Protein AF-A0A0G0QN98-F1 (afdb_monomer)

Solvent-accessible surface area (backbone atoms only — not comparable to full-atom values): 9510 Å² total; per-residue (Å²): 60,34,40,46,37,41,38,59,53,50,59,58,75,76,41,32,71,60,45,34,54,42,29,76,70,71,45,65,33,35,38,35,21,41,13,45,54,88,78,35,57,71,55,39,54,52,50,30,59,75,33,47,45,78,45,80,42,71,67,72,40,61,66,95,42,52,83,75,54,63,87,62,53,62,22,53,56,49,28,55,48,43,72,75,66,61,55,90,42,79,47,64,48,50,90,55,20,87,79,64,40,68,39,28,30,51,43,22,51,32,51,52,54,16,50,54,56,44,51,50,51,49,50,34,39,74,72,59,38,25,44,78,58,90,97,44,80,41,73,38,73,72,42,56,59,59,65,58,70,69,70,95,70,91,83,88,87,83,84,95,73,86,80,86,73,135

pLDDT: mean 82.71, std 22.91, range [23.55, 98.75]

Foldseek 3Di:
DEEEEAEQPCCCVPCLVVLLVVLVVVDAYEYEHAAHNVPCVVVSVVSCVNSNHPYYHYVHDDPLPCVVPDPPPLLVVLLLVCLVVVDPDYDAADCCLVPVRPRRNVRNVSNVNSVVVNVVVVVCCVVVQWPDDPSDIDGDPVSVVVVVVPDPDDDDDDDPDDDDDD

Radius of gyration: 19.04 Å; Cα contacts (8 Å, |Δi|>4): 219; chains: 1; bounding box: 36×57×47 Å

Structure (mmCIF, N/CA/C/O backbone):
data_AF-A0A0G0QN98-F1
#
_entry.id   AF-A0A0G0QN98-F1
#
loop_
_atom_site.group_PDB
_atom_site.id
_atom_site.type_symbol
_atom_site.label_atom_id
_atom_site.label_alt_id
_atom_site.label_comp_id
_atom_site.label_asym_id
_atom_site.label_entity_id
_atom_site.label_seq_id
_atom_site.pdbx_PDB_ins_code
_atom_site.Cartn_x
_atom_site.Cartn_y
_atom_site.Cartn_z
_atom_site.occupancy
_atom_site.B_iso_or_equiv
_atom_site.auth_seq_id
_atom_site.auth_comp_id
_atom_site.auth_asym_id
_atom_site.auth_atom_id
_atom_site.pdbx_PDB_model_num
ATOM 1 N N . MET A 1 1 ? -10.144 -5.722 3.164 1.00 97.44 1 MET A N 1
ATOM 2 C CA . MET A 1 1 ? -8.662 -5.776 3.108 1.00 97.44 1 MET A CA 1
ATOM 3 C C . MET A 1 1 ? -8.176 -4.827 2.025 1.00 97.44 1 MET A C 1
ATOM 5 O O . MET A 1 1 ? -8.754 -4.831 0.947 1.00 97.44 1 MET A O 1
ATOM 9 N N . LEU A 1 2 ? -7.172 -4.001 2.313 1.00 98.62 2 LEU A N 1
ATOM 10 C CA . LEU A 1 2 ? -6.576 -3.068 1.355 1.00 98.62 2 LEU A CA 1
ATOM 11 C C . LEU A 1 2 ? -5.140 -3.493 1.046 1.00 98.62 2 LEU A C 1
ATOM 13 O O . LEU A 1 2 ? -4.337 -3.659 1.961 1.00 98.62 2 LEU A O 1
ATOM 17 N N . LEU A 1 3 ? -4.823 -3.643 -0.233 1.00 98.75 3 LEU A N 1
ATOM 18 C CA . LEU A 1 3 ? -3.475 -3.893 -0.732 1.00 98.75 3 LEU A CA 1
ATOM 19 C C . LEU A 1 3 ? -2.895 -2.578 -1.259 1.00 98.75 3 LEU A C 1
ATOM 21 O O . LEU A 1 3 ? -3.592 -1.850 -1.968 1.00 98.75 3 LEU A O 1
ATOM 25 N N . VAL A 1 4 ? -1.644 -2.267 -0.925 1.00 98.56 4 VAL A N 1
ATOM 26 C CA . VAL A 1 4 ? -0.948 -1.066 -1.412 1.00 98.56 4 VAL A CA 1
ATOM 27 C C . VAL A 1 4 ? 0.429 -1.452 -1.936 1.00 98.56 4 VAL A C 1
ATOM 29 O O . VAL A 1 4 ? 1.335 -1.746 -1.152 1.00 98.56 4 VAL A O 1
ATOM 32 N N . PHE A 1 5 ? 0.576 -1.428 -3.258 1.00 98.25 5 PHE A N 1
ATOM 33 C CA . PHE A 1 5 ? 1.776 -1.863 -3.964 1.00 98.25 5 PHE A CA 1
ATOM 34 C C . PHE A 1 5 ? 2.263 -0.823 -4.972 1.00 98.25 5 PHE A C 1
ATOM 36 O O . PHE A 1 5 ? 1.529 0.091 -5.357 1.00 98.25 5 PHE A O 1
ATOM 43 N N . ALA A 1 6 ? 3.538 -0.919 -5.345 1.00 97.31 6 ALA A N 1
ATOM 44 C CA . ALA A 1 6 ? 4.172 0.072 -6.202 1.00 97.31 6 ALA A CA 1
ATOM 45 C C . ALA A 1 6 ? 3.738 -0.121 -7.653 1.00 97.31 6 ALA A C 1
ATOM 47 O O . ALA A 1 6 ? 3.334 0.851 -8.301 1.00 97.31 6 ALA A O 1
ATOM 48 N N . HIS A 1 7 ? 3.756 -1.369 -8.118 1.00 97.00 7 HIS A N 1
ATOM 49 C CA . HIS A 1 7 ? 3.592 -1.711 -9.523 1.00 97.00 7 HIS A CA 1
ATOM 50 C C . HIS A 1 7 ? 2.443 -2.698 -9.751 1.00 97.00 7 HIS A C 1
ATOM 52 O O . HIS A 1 7 ? 2.039 -3.414 -8.833 1.00 97.00 7 HIS A O 1
ATOM 58 N N . PRO A 1 8 ? 1.869 -2.719 -10.963 1.00 96.31 8 PRO A N 1
ATOM 59 C CA . PRO A 1 8 ? 0.997 -3.802 -11.401 1.00 96.31 8 PRO A CA 1
ATOM 60 C C . PRO A 1 8 ? 1.812 -5.086 -11.604 1.00 96.31 8 PRO A C 1
ATOM 62 O O . PRO A 1 8 ? 2.638 -5.092 -12.513 1.00 96.31 8 PRO A O 1
ATOM 65 N N . ASP A 1 9 ? 1.518 -6.136 -10.821 1.00 94.62 9 ASP A N 1
ATOM 66 C CA . ASP A 1 9 ? 2.153 -7.474 -10.720 1.00 94.62 9 ASP A CA 1
ATOM 67 C C . ASP A 1 9 ? 2.622 -7.822 -9.298 1.00 94.62 9 ASP A C 1
ATOM 69 O O . ASP A 1 9 ? 2.571 -8.995 -8.901 1.00 94.62 9 ASP A O 1
ATOM 73 N N . ASP A 1 10 ? 2.994 -6.813 -8.508 1.00 96.19 10 ASP A N 1
ATOM 74 C CA . ASP A 1 10 ? 3.364 -6.936 -7.098 1.00 96.19 10 ASP A CA 1
ATOM 75 C C . ASP A 1 10 ? 2.311 -7.733 -6.309 1.00 96.19 10 ASP A C 1
ATOM 77 O O . ASP A 1 10 ? 2.646 -8.596 -5.494 1.00 96.19 10 ASP A O 1
ATOM 81 N N . GLU A 1 11 ? 1.018 -7.491 -6.545 1.00 96.19 11 GLU A N 1
ATOM 82 C CA . GLU A 1 11 ? -0.064 -8.152 -5.810 1.00 96.19 11 GLU A CA 1
ATOM 83 C C . GLU A 1 11 ? -0.106 -9.658 -6.076 1.00 96.19 11 GLU A C 1
ATOM 85 O O . GLU A 1 11 ? -0.350 -10.457 -5.167 1.0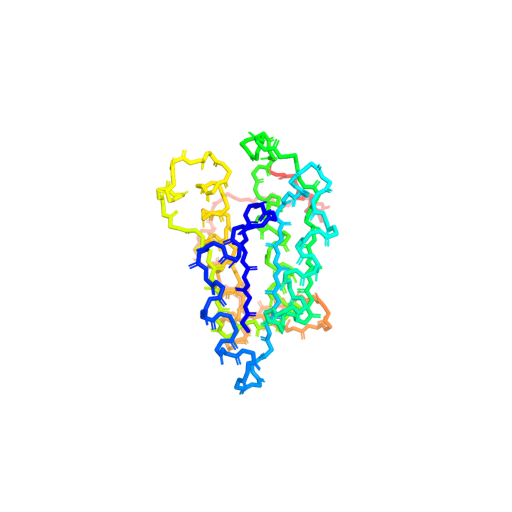0 96.19 11 GLU A O 1
ATOM 90 N N . SER A 1 12 ? 0.156 -10.040 -7.325 1.00 95.50 12 SER A N 1
ATOM 91 C CA . SER A 1 12 ? 0.119 -11.421 -7.780 1.00 95.50 12 SER A CA 1
ATOM 92 C C . SER A 1 12 ? 1.355 -12.169 -7.296 1.00 95.50 12 SER A C 1
ATOM 94 O O . SER A 1 12 ? 1.232 -13.290 -6.796 1.00 95.50 12 SER A O 1
ATOM 96 N N . PHE A 1 13 ? 2.530 -11.537 -7.384 1.00 93.56 13 PHE A N 1
ATOM 97 C CA . PHE A 1 13 ? 3.803 -12.135 -6.986 1.00 93.56 13 PHE A CA 1
ATOM 98 C C . PHE A 1 13 ? 3.913 -12.325 -5.471 1.00 93.56 13 PHE A C 1
ATOM 100 O O . PHE A 1 13 ? 4.348 -13.375 -5.001 1.00 93.56 13 PHE A O 1
ATOM 107 N N . THR A 1 14 ? 3.506 -11.318 -4.696 1.00 92.81 14 THR A N 1
ATOM 108 C CA . THR A 1 14 ? 3.743 -11.308 -3.247 1.00 92.81 14 THR A CA 1
ATOM 109 C C . THR A 1 14 ? 2.642 -12.007 -2.458 1.00 92.81 14 THR A C 1
ATOM 111 O O . THR A 1 14 ? 2.926 -12.726 -1.499 1.00 92.81 14 THR A O 1
ATOM 114 N N . VAL A 1 15 ? 1.377 -11.802 -2.841 1.00 96.94 15 VAL A N 1
ATOM 115 C CA . VAL A 1 15 ? 0.224 -12.188 -2.014 1.00 96.94 15 VAL A CA 1
ATOM 116 C C . VAL A 1 15 ? -0.922 -12.831 -2.791 1.00 96.94 15 VAL A C 1
ATOM 118 O O . VAL A 1 15 ? -1.985 -13.044 -2.210 1.00 96.94 15 VAL A O 1
ATOM 121 N N . GLY A 1 16 ? -0.727 -13.220 -4.055 1.00 97.25 16 GLY A N 1
ATOM 122 C CA . GLY A 1 16 ? -1.798 -13.746 -4.910 1.00 97.25 16 GLY A CA 1
ATOM 123 C C . GLY A 1 16 ? -2.584 -14.901 -4.274 1.00 97.25 16 GLY A C 1
ATOM 124 O O . GLY A 1 16 ? -3.813 -14.864 -4.217 1.00 97.25 16 GLY A O 1
ATOM 125 N N . GLY A 1 17 ? -1.891 -15.887 -3.692 1.00 97.94 17 GLY A N 1
ATOM 126 C CA . GLY A 1 17 ? -2.538 -17.008 -2.996 1.00 97.94 17 GLY A CA 1
ATOM 127 C C . GLY A 1 17 ? -3.354 -16.581 -1.768 1.00 97.94 17 GLY A C 1
ATOM 128 O O . GLY A 1 17 ? -4.462 -17.073 -1.555 1.00 97.94 17 GLY A O 1
ATOM 129 N N . THR A 1 18 ? -2.841 -15.625 -0.990 1.00 97.88 18 THR A N 1
ATOM 130 C CA . THR A 1 18 ? -3.545 -15.044 0.162 1.00 97.88 18 THR A CA 1
ATOM 131 C C . THR A 1 18 ? -4.799 -14.306 -0.293 1.00 97.88 18 THR A C 1
ATOM 133 O O . THR A 1 18 ? -5.876 -14.527 0.255 1.00 97.88 18 THR A O 1
ATOM 136 N N . VAL A 1 19 ? -4.685 -13.466 -1.323 1.00 98.25 19 VAL A N 1
ATOM 137 C CA . VAL A 1 19 ? -5.813 -12.703 -1.867 1.00 98.25 19 VAL A CA 1
ATOM 138 C C . VAL A 1 19 ? -6.902 -13.648 -2.363 1.00 98.25 19 VAL A C 1
ATOM 140 O O . VAL A 1 19 ? -8.026 -13.548 -1.879 1.00 98.25 19 VAL A O 1
ATOM 143 N N . ALA A 1 20 ? -6.560 -14.614 -3.223 1.00 98.25 20 ALA A N 1
ATOM 144 C CA . ALA A 1 20 ? -7.509 -15.593 -3.755 1.00 98.25 20 ALA A CA 1
ATOM 145 C C . ALA A 1 20 ? -8.212 -16.402 -2.648 1.00 98.25 20 ALA A C 1
ATOM 147 O O . ALA A 1 20 ? -9.409 -16.680 -2.729 1.00 98.25 20 ALA A O 1
ATOM 148 N N . LEU A 1 21 ? -7.488 -16.758 -1.579 1.00 98.38 21 LEU A N 1
ATOM 149 C CA . LEU A 1 21 ? -8.069 -17.449 -0.429 1.00 98.38 21 LEU A CA 1
ATOM 150 C C . LEU A 1 21 ? -9.119 -16.590 0.289 1.00 98.38 21 LEU A C 1
ATOM 152 O O . LEU A 1 21 ? -10.192 -17.088 0.632 1.00 98.38 21 LEU A O 1
ATOM 156 N N . TYR A 1 22 ? -8.809 -15.323 0.569 1.00 98.31 22 TYR A N 1
ATOM 157 C CA . TYR A 1 22 ? -9.704 -14.452 1.332 1.00 98.31 22 TYR A CA 1
ATOM 158 C C . TYR A 1 22 ? -10.895 -13.970 0.500 1.00 98.31 22 TYR A C 1
ATOM 160 O O . TYR A 1 22 ? -12.017 -13.959 1.012 1.00 98.31 22 TYR A O 1
ATOM 168 N N . THR A 1 23 ? -10.702 -13.656 -0.781 1.00 98.25 23 THR A N 1
ATOM 169 C CA . THR A 1 23 ? -11.808 -13.321 -1.694 1.00 98.25 23 THR A CA 1
ATOM 170 C C . THR A 1 23 ? -12.744 -14.517 -1.876 1.00 98.25 23 THR A C 1
ATOM 172 O O . THR A 1 23 ? -13.958 -14.360 -1.760 1.00 98.25 23 THR A O 1
ATOM 175 N N . GLY A 1 24 ? -12.206 -15.737 -2.004 1.00 98.00 24 GLY A N 1
ATOM 176 C CA . GLY A 1 24 ? -12.988 -16.981 -2.014 1.00 98.00 24 GLY A CA 1
ATOM 177 C C . GLY A 1 24 ? -13.773 -17.247 -0.719 1.00 98.00 24 GLY A C 1
ATOM 178 O O . GLY A 1 24 ? -14.741 -18.004 -0.722 1.00 98.00 24 GLY A O 1
ATOM 179 N N . ARG A 1 25 ? -13.401 -16.591 0.388 1.00 98.00 25 ARG A N 1
ATOM 180 C CA . ARG A 1 25 ? -14.126 -16.596 1.672 1.00 98.0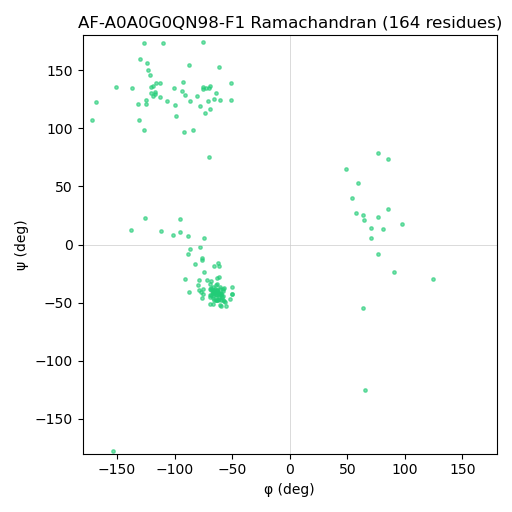0 25 ARG A CA 1
ATOM 181 C C . ARG A 1 25 ? -15.070 -15.399 1.842 1.00 98.00 25 ARG A C 1
ATOM 183 O O . ARG A 1 25 ? -15.565 -15.173 2.943 1.00 98.00 25 ARG A O 1
ATOM 190 N N . GLY A 1 26 ? -15.305 -14.626 0.784 1.00 97.31 26 GLY A N 1
ATOM 191 C CA . GLY A 1 26 ? -16.212 -13.478 0.786 1.00 97.31 26 GLY A CA 1
ATOM 192 C C . GLY A 1 26 ? -15.620 -12.192 1.363 1.00 97.31 26 GLY A C 1
ATOM 193 O O . GLY A 1 26 ? -16.369 -11.256 1.636 1.00 97.31 26 GLY A O 1
ATOM 194 N N . TRP A 1 27 ? -14.300 -12.112 1.566 1.00 97.88 27 TRP A N 1
ATOM 195 C CA . TRP A 1 27 ? -13.676 -10.862 1.997 1.00 97.88 27 TRP A CA 1
ATOM 196 C C . TRP A 1 27 ? -13.642 -9.860 0.850 1.00 97.88 27 TRP A C 1
ATOM 198 O O . TRP A 1 27 ? -13.213 -10.179 -0.258 1.00 97.88 27 TRP A O 1
ATOM 208 N N . HIS A 1 28 ? -14.015 -8.616 1.144 1.00 97.81 28 HIS A N 1
ATOM 209 C CA . HIS A 1 28 ? -13.861 -7.525 0.194 1.00 97.81 28 HIS A CA 1
ATOM 210 C C . HIS A 1 28 ? -12.398 -7.063 0.162 1.00 97.81 28 HIS A C 1
ATOM 212 O O . HIS A 1 28 ? -11.842 -6.648 1.190 1.00 97.81 28 HIS A O 1
ATOM 218 N N . VAL A 1 29 ? -11.766 -7.166 -1.009 1.00 98.50 29 VAL A N 1
ATOM 219 C CA . VAL A 1 29 ? -10.362 -6.801 -1.230 1.00 98.50 29 VAL A CA 1
ATOM 220 C C . VAL A 1 29 ? -10.267 -5.723 -2.300 1.00 98.50 29 VAL A C 1
ATOM 222 O O . VAL A 1 29 ? -10.825 -5.875 -3.386 1.00 98.50 29 VAL A O 1
ATOM 225 N N . GLU A 1 30 ? -9.528 -4.660 -1.998 1.00 98.56 30 GLU A N 1
ATOM 226 C CA . GLU A 1 30 ? -9.195 -3.602 -2.951 1.00 98.56 30 GLU A CA 1
ATOM 227 C C . GLU A 1 30 ? -7.682 -3.424 -3.061 1.00 98.56 30 GLU A C 1
ATOM 229 O O . GLU A 1 30 ? -6.953 -3.651 -2.094 1.00 98.56 30 GLU A O 1
ATOM 234 N N . LEU A 1 31 ? -7.225 -2.994 -4.235 1.00 98.62 31 LEU A N 1
ATOM 235 C CA . LEU A 1 31 ? -5.819 -2.783 -4.565 1.00 98.62 31 LEU A CA 1
ATOM 236 C C . LEU A 1 31 ? -5.558 -1.321 -4.930 1.00 98.62 31 LEU A C 1
ATOM 238 O O . LEU A 1 31 ? -6.307 -0.718 -5.698 1.00 98.62 31 LEU A O 1
ATOM 242 N N . ILE A 1 32 ? -4.464 -0.776 -4.410 1.00 98.50 32 ILE A N 1
ATOM 243 C CA . ILE A 1 32 ? -3.808 0.423 -4.922 1.00 98.50 32 ILE A CA 1
ATOM 244 C C . ILE A 1 32 ? -2.517 -0.004 -5.623 1.00 98.50 32 ILE A C 1
ATOM 246 O O . ILE A 1 32 ? -1.642 -0.583 -4.980 1.00 98.50 32 ILE A O 1
ATOM 250 N N . CYS A 1 33 ? -2.381 0.365 -6.893 1.00 97.88 33 CYS A N 1
ATOM 251 C CA . CYS A 1 33 ? -1.101 0.439 -7.589 1.00 97.88 33 CYS A CA 1
ATOM 252 C C . CYS A 1 33 ? -0.663 1.908 -7.607 1.00 97.88 33 CYS A C 1
ATOM 254 O O . CYS A 1 33 ? -1.381 2.785 -8.099 1.00 97.88 33 CYS A O 1
ATOM 256 N N . VAL A 1 34 ? 0.493 2.220 -7.021 1.00 97.69 34 VAL A N 1
ATOM 257 C CA . VAL A 1 34 ? 0.968 3.612 -6.959 1.00 97.69 34 VAL A CA 1
ATOM 258 C C . VAL A 1 34 ? 1.344 4.125 -8.355 1.00 97.69 34 VAL A C 1
ATOM 260 O O . VAL A 1 34 ? 1.032 5.267 -8.703 1.00 97.69 34 VAL A O 1
ATOM 263 N N . THR A 1 35 ? 1.923 3.258 -9.180 1.00 96.19 35 THR A N 1
ATOM 264 C CA . THR A 1 35 ? 2.269 3.505 -10.585 1.00 96.19 35 THR A CA 1
ATOM 265 C C . THR A 1 35 ? 1.359 2.689 -11.514 1.00 96.19 35 THR A C 1
ATOM 267 O O . THR A 1 35 ? 0.577 1.854 -11.058 1.00 96.19 35 THR A O 1
ATOM 270 N N . ASN A 1 36 ? 1.459 2.910 -12.827 1.00 89.50 36 ASN A N 1
ATOM 271 C CA . ASN A 1 36 ? 0.759 2.116 -13.845 1.00 89.50 36 ASN A CA 1
ATOM 272 C C . ASN A 1 36 ? 1.652 1.068 -14.544 1.00 89.50 36 ASN A C 1
ATOM 274 O O . ASN A 1 36 ? 1.213 0.481 -15.537 1.00 89.50 36 ASN A O 1
ATOM 278 N N . GLY A 1 37 ? 2.892 0.857 -14.078 1.00 81.38 37 GLY A N 1
ATOM 279 C CA . GLY A 1 37 ? 3.814 -0.138 -14.643 1.00 81.38 37 GLY A CA 1
ATOM 280 C C . GLY A 1 37 ? 4.120 0.045 -16.133 1.00 81.38 37 GLY A C 1
ATOM 281 O O . GLY A 1 37 ? 4.322 -0.946 -16.829 1.00 81.38 37 GLY A O 1
ATOM 282 N N . VAL A 1 38 ? 4.035 1.278 -16.653 1.00 82.94 38 VAL A N 1
ATOM 283 C CA . VAL A 1 38 ? 4.147 1.602 -18.090 1.00 82.94 38 VAL A CA 1
ATOM 284 C C . VAL A 1 38 ? 3.084 0.886 -18.948 1.00 82.94 38 VAL A C 1
ATOM 286 O O . VAL A 1 38 ? 3.382 0.234 -19.946 1.00 82.94 38 VAL A O 1
ATOM 289 N N . GLY A 1 39 ? 1.805 1.030 -18.581 1.00 79.88 39 GLY A N 1
ATOM 290 C CA . GLY A 1 39 ? 0.677 0.559 -19.405 1.00 79.88 39 GLY A CA 1
ATOM 291 C C . GLY A 1 39 ? 0.309 -0.911 -19.197 1.00 79.88 39 GLY A C 1
ATOM 292 O O . GLY A 1 39 ? -0.157 -1.573 -20.122 1.00 79.88 39 GLY A O 1
ATOM 293 N N . ARG A 1 40 ? 0.519 -1.426 -17.981 1.00 88.38 40 ARG A N 1
ATOM 294 C CA . ARG A 1 40 ? 0.124 -2.787 -17.569 1.00 88.38 40 ARG A CA 1
ATOM 295 C C . ARG A 1 40 ? -1.231 -2.822 -16.857 1.00 88.38 40 ARG A C 1
ATOM 297 O O . ARG A 1 40 ? -1.542 -3.762 -16.130 1.00 88.38 40 ARG A O 1
ATOM 304 N N . ASP A 1 41 ? -2.061 -1.810 -17.091 1.00 89.19 41 ASP A N 1
ATOM 305 C CA . ASP A 1 41 ? -3.416 -1.677 -16.554 1.00 89.19 41 ASP A CA 1
ATOM 306 C C . ASP A 1 41 ? -4.304 -2.868 -16.940 1.00 89.19 41 ASP A C 1
ATOM 308 O O . ASP A 1 41 ? -4.905 -3.511 -16.080 1.00 89.19 41 ASP A O 1
ATOM 312 N N . VAL A 1 42 ? -4.302 -3.250 -18.219 1.00 92.38 42 VAL A N 1
ATOM 313 C CA . VAL A 1 42 ? -5.085 -4.398 -18.708 1.00 92.38 42 VAL A CA 1
ATOM 314 C C . VAL A 1 42 ? -4.630 -5.718 -18.075 1.00 92.38 42 VAL A C 1
ATOM 316 O O . VAL A 1 42 ? -5.443 -6.621 -17.860 1.00 92.38 42 VAL A O 1
ATOM 319 N N . GLU A 1 43 ? -3.334 -5.861 -17.802 1.00 94.75 43 GLU A N 1
ATOM 320 C CA . GLU A 1 43 ? -2.765 -7.080 -17.226 1.00 94.75 43 GLU A CA 1
ATOM 321 C C . GLU A 1 43 ? -3.209 -7.258 -15.773 1.00 94.75 43 GLU A C 1
ATOM 323 O O . GLU A 1 43 ? -3.784 -8.295 -15.430 1.00 94.75 43 GLU A O 1
ATOM 328 N N . VAL A 1 44 ? -3.040 -6.222 -14.946 1.00 96.38 44 VAL A N 1
ATOM 329 C CA . VAL A 1 44 ? -3.440 -6.278 -13.534 1.00 96.38 44 VAL A CA 1
ATOM 330 C C . VAL A 1 44 ? -4.952 -6.343 -13.362 1.00 96.38 44 VAL A C 1
ATOM 332 O O . VAL A 1 44 ? -5.433 -7.013 -12.456 1.00 96.38 44 VAL A O 1
ATOM 335 N N . GLU A 1 45 ? -5.741 -5.748 -14.260 1.00 96.00 45 GLU A N 1
ATOM 336 C CA . GLU A 1 45 ? -7.196 -5.922 -14.235 1.00 96.00 45 GLU A CA 1
ATOM 337 C C . GLU A 1 45 ? -7.611 -7.378 -14.476 1.00 96.00 45 GLU A C 1
ATOM 339 O O . GLU A 1 45 ? -8.550 -7.878 -13.849 1.00 96.00 45 GLU A O 1
ATOM 344 N N . ARG A 1 46 ? -6.925 -8.087 -15.380 1.00 97.19 46 ARG A N 1
ATOM 345 C CA . ARG A 1 46 ? -7.178 -9.516 -15.619 1.00 97.19 46 ARG A CA 1
ATOM 346 C C . ARG A 1 46 ? -6.739 -10.357 -14.427 1.00 97.19 46 ARG A C 1
ATOM 348 O O . ARG A 1 46 ? -7.506 -11.220 -14.002 1.00 97.19 46 ARG A O 1
ATOM 355 N N . ALA A 1 47 ? -5.557 -10.087 -13.876 1.00 97.31 47 ALA A N 1
ATOM 356 C CA . ALA A 1 47 ? -5.071 -10.760 -12.676 1.00 97.31 47 ALA A CA 1
ATOM 357 C C . ALA A 1 47 ? -6.027 -10.537 -11.495 1.00 97.31 47 ALA A C 1
ATOM 359 O O . ALA A 1 47 ? -6.491 -11.494 -10.878 1.00 97.31 47 ALA A O 1
ATOM 360 N N . GLY A 1 48 ? -6.442 -9.292 -11.260 1.00 97.69 48 GLY A N 1
ATOM 361 C CA . GLY A 1 48 ? -7.397 -8.929 -10.218 1.00 97.69 48 GLY A CA 1
ATOM 362 C C . GLY A 1 48 ? -8.739 -9.643 -10.351 1.00 97.69 48 GLY A C 1
ATOM 363 O O . GLY A 1 48 ? -9.264 -10.120 -9.348 1.00 97.69 48 GLY A O 1
ATOM 364 N N . LYS A 1 49 ? -9.263 -9.815 -11.574 1.00 98.00 49 LYS A N 1
ATOM 365 C CA . LYS A 1 49 ? -10.481 -10.614 -11.814 1.00 98.00 49 LYS A CA 1
ATOM 366 C C . LYS A 1 49 ? -10.311 -12.076 -11.405 1.00 98.00 49 LYS A C 1
ATOM 368 O O . LYS A 1 49 ? -11.222 -12.637 -10.807 1.00 98.00 49 LYS A O 1
ATOM 373 N N . ILE A 1 50 ? -9.163 -12.683 -11.705 1.00 98.12 50 ILE A N 1
ATOM 374 C CA . ILE A 1 50 ? -8.856 -14.067 -11.310 1.00 98.12 50 ILE A CA 1
ATOM 375 C C . ILE A 1 50 ? -8.723 -14.173 -9.786 1.00 98.12 50 ILE A C 1
ATOM 377 O O . ILE A 1 50 ? -9.233 -15.114 -9.184 1.00 98.12 50 ILE A O 1
ATOM 381 N N . LEU A 1 51 ? -8.073 -13.190 -9.161 1.00 98.12 51 LEU A N 1
ATOM 382 C CA . LEU A 1 51 ? -7.853 -13.137 -7.715 1.00 98.12 51 LEU A CA 1
ATOM 383 C C . LEU A 1 51 ? -9.102 -12.725 -6.917 1.00 98.12 51 LEU A C 1
ATOM 385 O O . LEU A 1 51 ? -9.106 -12.850 -5.694 1.00 98.12 51 LEU A O 1
ATOM 389 N N . GLY A 1 52 ? -10.158 -12.236 -7.572 1.00 98.12 52 GLY A N 1
ATOM 390 C CA . GLY A 1 52 ? -11.375 -11.744 -6.922 1.00 98.12 52 GLY A CA 1
ATOM 391 C C . GLY A 1 52 ? -11.236 -10.357 -6.281 1.00 98.12 52 GLY A C 1
ATOM 392 O O . GLY A 1 52 ? -11.975 -10.037 -5.352 1.00 98.12 52 GLY A O 1
ATOM 393 N N . ILE A 1 53 ? -10.288 -9.535 -6.741 1.00 98.44 53 ILE A N 1
ATOM 394 C CA . ILE A 1 53 ? -10.119 -8.147 -6.287 1.00 98.44 53 ILE A CA 1
ATOM 395 C C . ILE A 1 53 ? -11.285 -7.307 -6.824 1.00 98.44 53 ILE A C 1
ATOM 397 O O . ILE A 1 53 ? -11.520 -7.258 -8.030 1.00 98.44 53 ILE A O 1
ATOM 401 N N . GLY A 1 54 ? -12.017 -6.642 -5.927 1.00 95.25 54 GLY A N 1
ATOM 402 C CA . GLY A 1 54 ? -13.250 -5.923 -6.267 1.00 95.25 54 GLY A CA 1
ATOM 403 C C . GLY A 1 54 ? -13.017 -4.563 -6.924 1.00 95.25 54 GLY A C 1
ATOM 404 O O . GLY A 1 54 ? -13.821 -4.124 -7.744 1.00 95.25 54 GLY A O 1
ATOM 405 N N . HIS A 1 55 ? -11.912 -3.898 -6.585 1.00 97.19 55 HIS A N 1
ATOM 406 C CA . HIS A 1 55 ? -11.552 -2.600 -7.146 1.00 97.19 55 HIS A CA 1
ATOM 407 C C . HIS A 1 55 ? -10.034 -2.414 -7.173 1.00 97.19 55 HIS A C 1
ATOM 409 O O . HIS A 1 55 ? -9.353 -2.678 -6.180 1.00 97.19 55 HIS A O 1
ATOM 415 N N . ILE A 1 56 ? -9.522 -1.903 -8.293 1.00 97.69 56 ILE A N 1
ATOM 416 C CA . ILE A 1 56 ? -8.115 -1.542 -8.487 1.00 97.69 56 ILE A CA 1
ATOM 417 C C . ILE A 1 56 ? -8.045 -0.035 -8.725 1.00 97.69 56 ILE A C 1
ATOM 419 O O . ILE A 1 56 ? -8.782 0.510 -9.542 1.00 97.69 56 ILE A O 1
ATOM 423 N N . GLN A 1 57 ? -7.173 0.646 -7.989 1.00 97.06 57 GLN A N 1
ATOM 424 C CA . GLN A 1 57 ? -6.934 2.076 -8.115 1.00 97.06 57 GLN A CA 1
ATOM 425 C C . GLN A 1 57 ? -5.487 2.340 -8.515 1.00 97.06 57 GLN A C 1
ATOM 427 O O . GLN A 1 57 ? -4.574 1.942 -7.800 1.00 97.06 57 GLN A O 1
ATOM 432 N N . PHE A 1 58 ? -5.288 3.115 -9.578 1.00 96.75 58 PHE A N 1
ATOM 433 C CA . PHE A 1 58 ? -3.982 3.675 -9.915 1.00 96.75 58 PHE A CA 1
ATOM 434 C C . PHE A 1 58 ? -3.834 5.077 -9.313 1.00 96.75 58 PHE A C 1
ATOM 436 O O . PHE A 1 58 ? -4.734 5.909 -9.457 1.00 96.75 58 PHE A O 1
ATOM 443 N N . LEU A 1 59 ? -2.710 5.362 -8.645 1.00 95.88 59 LEU A N 1
ATOM 444 C CA . LEU A 1 59 ? -2.385 6.729 -8.192 1.00 95.88 59 LEU A CA 1
ATOM 445 C C . LEU A 1 59 ? -1.667 7.562 -9.265 1.00 95.88 59 LEU A C 1
ATOM 447 O O . LEU A 1 59 ? -1.438 8.754 -9.048 1.00 95.88 59 LEU A O 1
ATOM 451 N N . ASN A 1 60 ? -1.350 6.949 -10.412 1.00 94.19 60 ASN A N 1
ATOM 452 C CA . ASN A 1 60 ? -0.735 7.574 -11.586 1.00 94.19 60 ASN A CA 1
ATOM 453 C C . ASN A 1 60 ? 0.565 8.327 -11.266 1.00 94.19 60 ASN A C 1
ATOM 455 O O . ASN A 1 60 ? 0.801 9.419 -11.780 1.00 94.19 60 ASN A O 1
ATOM 459 N N . GLN A 1 61 ? 1.388 7.754 -10.388 1.00 96.12 61 GLN A N 1
ATOM 460 C CA . GLN A 1 61 ? 2.710 8.285 -10.078 1.00 96.12 61 GLN A CA 1
ATOM 461 C C . GLN A 1 61 ? 3.765 7.734 -11.051 1.00 96.12 61 GLN A C 1
ATOM 463 O O . GLN A 1 61 ? 3.554 6.650 -11.607 1.00 96.12 61 GLN A O 1
ATOM 468 N N . PRO A 1 62 ? 4.882 8.456 -11.267 1.00 93.75 62 PRO A N 1
ATOM 469 C CA . PRO A 1 62 ? 5.938 8.031 -12.182 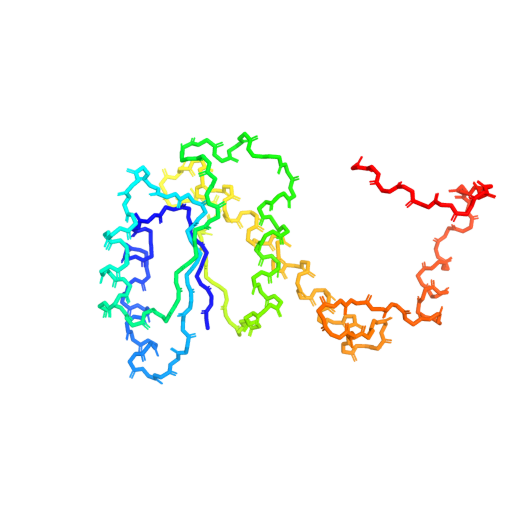1.00 93.75 62 PRO A CA 1
ATOM 470 C C . PRO A 1 62 ? 6.558 6.691 -11.773 1.00 93.75 62 PRO A C 1
ATOM 472 O O . PRO A 1 62 ? 7.039 6.539 -10.650 1.00 93.75 62 PRO A O 1
ATOM 475 N N . ASP A 1 63 ? 6.548 5.732 -12.694 1.00 94.19 63 ASP A N 1
ATOM 476 C CA . ASP A 1 63 ? 7.151 4.417 -12.493 1.00 94.19 63 ASP A CA 1
ATOM 477 C C . ASP A 1 63 ? 8.687 4.496 -12.468 1.00 94.19 63 ASP A C 1
ATOM 479 O O . ASP A 1 63 ? 9.286 5.201 -13.278 1.00 94.19 63 ASP A O 1
ATOM 483 N N . GLY A 1 64 ? 9.325 3.820 -11.512 1.00 93.81 64 GLY A N 1
ATOM 484 C CA . GLY A 1 64 ? 10.773 3.827 -11.286 1.00 93.81 64 GLY A CA 1
ATOM 485 C C . GLY A 1 64 ? 11.300 5.085 -10.590 1.00 93.81 64 GLY A C 1
ATOM 486 O O . GLY A 1 64 ? 12.473 5.146 -10.208 1.00 93.81 64 GLY A O 1
ATOM 487 N N . GLU A 1 65 ? 10.452 6.099 -10.412 1.00 94.69 65 GLU A N 1
ATOM 488 C CA . GLU A 1 65 ? 10.846 7.430 -9.961 1.00 94.69 65 GLU A CA 1
ATOM 489 C C . GLU A 1 65 ? 10.067 7.900 -8.725 1.00 94.69 65 GLU A C 1
ATOM 491 O O . GLU A 1 65 ? 10.038 9.095 -8.438 1.00 94.69 65 GLU A O 1
ATOM 496 N N . LEU A 1 66 ? 9.491 7.010 -7.904 1.00 95.75 66 LEU A N 1
ATOM 497 C CA . LEU A 1 66 ? 8.685 7.440 -6.744 1.00 95.75 66 LEU A CA 1
ATOM 498 C C . LEU A 1 66 ? 9.474 8.239 -5.696 1.00 95.75 66 LEU A C 1
ATOM 500 O O . LEU A 1 66 ? 8.894 8.933 -4.857 1.00 95.75 66 LEU A O 1
ATOM 504 N N . LYS A 1 67 ? 10.807 8.183 -5.745 1.00 92.75 67 LYS A N 1
ATOM 505 C CA . LYS A 1 67 ? 11.689 9.060 -4.961 1.00 92.75 67 LYS A CA 1
ATOM 506 C C . LYS A 1 67 ? 11.517 10.547 -5.291 1.00 92.75 67 LYS A C 1
ATOM 508 O O . LYS A 1 67 ? 11.782 11.365 -4.414 1.00 92.75 67 LYS A O 1
ATOM 513 N N . SER A 1 68 ? 11.106 10.892 -6.512 1.00 92.81 68 SER A N 1
ATOM 514 C CA . SER A 1 68 ? 10.901 12.279 -6.951 1.00 92.81 68 SER A CA 1
ATOM 515 C C . SER A 1 68 ? 9.544 12.847 -6.525 1.00 92.81 68 SER A C 1
ATOM 517 O O . SER A 1 68 ? 9.367 14.065 -6.504 1.00 92.81 68 SER A O 1
ATOM 519 N N . VAL A 1 69 ? 8.597 11.985 -6.133 1.00 94.69 69 VAL A N 1
ATOM 520 C CA . VAL A 1 69 ? 7.268 12.407 -5.684 1.00 94.69 69 VAL A CA 1
ATOM 521 C C . VAL A 1 69 ? 7.384 13.229 -4.404 1.00 94.69 69 VAL A C 1
ATOM 523 O O . VAL A 1 69 ? 8.017 12.814 -3.426 1.00 94.69 69 VAL A O 1
ATOM 526 N N . THR A 1 70 ? 6.722 14.389 -4.402 1.00 95.31 70 THR A N 1
ATOM 527 C CA . THR A 1 70 ? 6.686 15.316 -3.270 1.00 95.31 70 THR A CA 1
ATOM 528 C C . THR A 1 70 ? 6.296 14.581 -1.979 1.00 95.31 70 THR A C 1
ATOM 530 O O . THR A 1 70 ? 5.240 13.936 -1.948 1.00 95.31 70 THR A O 1
ATOM 533 N N . PRO A 1 71 ? 7.114 14.664 -0.910 1.00 92.44 71 PRO A N 1
ATOM 534 C CA . PRO A 1 71 ? 6.806 14.039 0.376 1.00 92.44 71 PRO A CA 1
ATOM 535 C C . PRO A 1 71 ? 5.405 14.402 0.883 1.00 92.44 71 PRO A C 1
ATOM 537 O O . PRO A 1 71 ? 4.987 15.549 0.759 1.00 92.44 71 PRO A O 1
ATOM 540 N N . GLY A 1 72 ? 4.678 13.433 1.443 1.00 93.19 72 GLY A N 1
ATOM 541 C CA . GLY A 1 72 ? 3.300 13.611 1.913 1.00 93.19 72 GLY A CA 1
ATOM 542 C C . GLY A 1 72 ? 2.233 13.298 0.859 1.00 93.19 72 GLY A C 1
ATOM 543 O O . GLY A 1 72 ? 1.118 12.928 1.218 1.00 93.19 72 GLY A O 1
ATOM 544 N N . THR A 1 73 ? 2.562 13.376 -0.437 1.00 96.06 73 THR A N 1
ATOM 545 C CA . THR A 1 73 ? 1.581 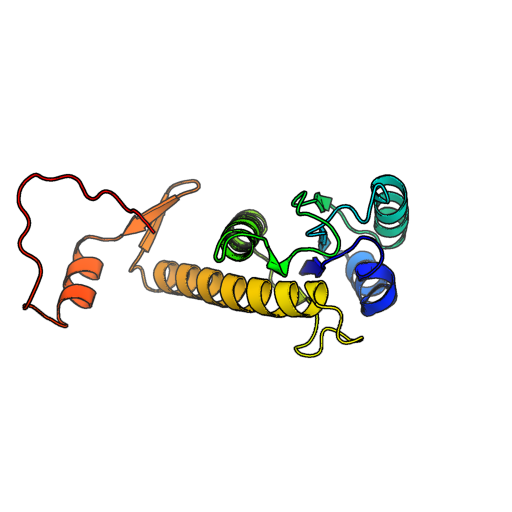13.158 -1.517 1.00 96.06 73 THR A CA 1
ATOM 546 C C . THR A 1 73 ? 1.034 11.734 -1.519 1.00 96.06 73 THR A C 1
ATOM 548 O O . THR A 1 73 ? -0.178 11.535 -1.596 1.00 96.06 73 THR A O 1
ATOM 551 N N . LEU A 1 74 ? 1.914 10.731 -1.429 1.00 97.56 74 LEU A N 1
ATOM 552 C CA . LEU A 1 74 ? 1.493 9.328 -1.421 1.00 97.56 74 LEU A CA 1
ATOM 553 C C . LEU A 1 74 ? 0.702 9.022 -0.153 1.00 97.56 74 LEU A C 1
ATOM 555 O O . LEU A 1 74 ? -0.351 8.393 -0.209 1.00 97.56 74 LEU A O 1
ATOM 559 N N . GLU A 1 75 ? 1.199 9.511 0.978 1.00 97.69 75 GLU A N 1
ATOM 560 C CA . GLU A 1 75 ? 0.605 9.335 2.291 1.00 97.69 75 GLU A CA 1
ATOM 561 C C . GLU A 1 75 ? -0.833 9.865 2.311 1.00 97.69 75 GLU A C 1
ATOM 563 O O . GLU A 1 75 ? -1.747 9.148 2.715 1.00 97.69 75 GLU A O 1
ATOM 568 N N . ASP A 1 76 ? -1.062 11.080 1.812 1.00 96.06 76 ASP A N 1
ATOM 569 C CA . ASP A 1 76 ? -2.388 11.701 1.781 1.00 96.06 76 ASP A CA 1
ATOM 570 C C . ASP A 1 76 ? -3.362 10.973 0.847 1.00 96.06 76 ASP A C 1
ATOM 572 O O . ASP A 1 76 ? -4.534 10.782 1.191 1.00 96.06 76 ASP A O 1
ATOM 576 N N . LEU A 1 77 ? -2.891 10.515 -0.317 1.00 97.69 77 LEU A N 1
ATOM 577 C CA . LEU A 1 77 ? -3.702 9.718 -1.240 1.00 97.69 77 LEU A CA 1
ATOM 578 C C . LEU A 1 77 ? -4.105 8.372 -0.622 1.00 97.69 77 LEU A C 1
ATOM 580 O O . LEU A 1 77 ? -5.266 7.965 -0.729 1.00 97.69 77 LEU A O 1
ATOM 584 N N . ILE A 1 78 ? -3.170 7.705 0.056 1.00 98.25 78 ILE A N 1
ATOM 585 C CA . ILE A 1 78 ? -3.409 6.423 0.722 1.00 98.25 78 ILE A CA 1
ATOM 586 C C . ILE A 1 78 ? -4.348 6.609 1.923 1.00 98.25 78 ILE A C 1
ATOM 588 O O . ILE A 1 78 ? -5.301 5.842 2.059 1.00 98.25 78 ILE A O 1
ATOM 592 N N . VAL A 1 79 ? -4.160 7.647 2.750 1.00 97.50 79 VAL A N 1
ATOM 593 C CA . VAL A 1 79 ? -5.082 7.977 3.856 1.00 97.50 79 VAL A CA 1
ATOM 594 C C . VAL A 1 79 ? -6.493 8.170 3.324 1.00 97.50 79 VAL A C 1
ATOM 596 O O . VAL A 1 79 ? -7.420 7.528 3.810 1.00 97.50 79 VAL A O 1
ATOM 599 N N . LYS A 1 80 ? -6.666 8.978 2.274 1.00 96.00 80 LYS A N 1
ATOM 600 C CA . LYS A 1 80 ? -7.980 9.207 1.664 1.00 96.00 80 LYS A CA 1
ATOM 601 C C . LYS A 1 80 ? -8.637 7.904 1.203 1.00 96.00 80 LYS A C 1
ATOM 603 O O . LYS A 1 80 ? -9.852 7.741 1.336 1.00 96.00 80 LYS A O 1
ATOM 608 N N .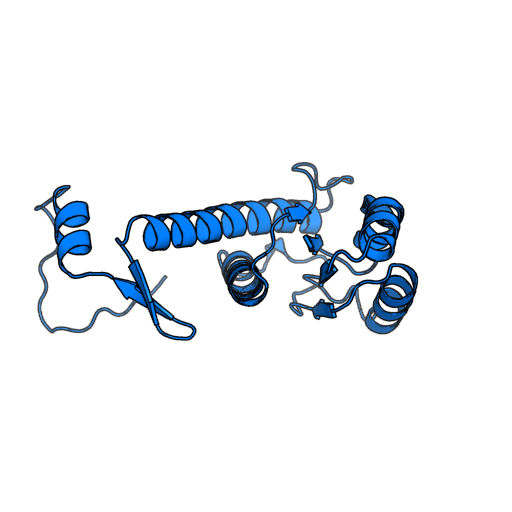 LYS A 1 81 ? -7.850 6.958 0.677 1.00 96.94 81 LYS A N 1
ATOM 609 C CA . LYS A 1 81 ? -8.352 5.628 0.320 1.00 96.94 81 LYS A CA 1
ATOM 610 C C . LYS A 1 81 ? -8.777 4.837 1.558 1.00 96.94 81 LYS A C 1
ATOM 612 O O . LYS A 1 81 ? -9.884 4.304 1.566 1.00 96.94 81 LYS A O 1
ATOM 617 N N . MET A 1 82 ? -7.963 4.817 2.612 1.00 96.75 82 MET A N 1
ATOM 618 C CA . MET A 1 82 ? -8.304 4.165 3.883 1.00 96.75 82 MET A CA 1
ATOM 619 C C . MET A 1 82 ? -9.560 4.764 4.534 1.00 96.75 82 MET A C 1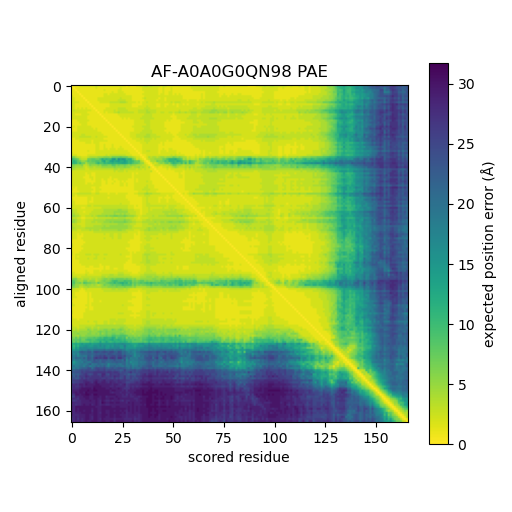
ATOM 621 O O . MET A 1 82 ? -10.376 4.028 5.073 1.00 96.75 82 MET A O 1
ATOM 625 N N . GLU A 1 83 ? -9.783 6.073 4.447 1.00 93.44 83 GLU A N 1
ATOM 626 C CA . GLU A 1 83 ? -10.972 6.740 5.002 1.00 93.44 83 GLU A CA 1
ATOM 627 C C . GLU A 1 83 ? -12.273 6.404 4.265 1.00 93.44 83 GLU A C 1
ATOM 629 O O . GLU A 1 83 ? -13.352 6.371 4.873 1.00 93.44 83 GLU A O 1
ATOM 634 N N . GLY A 1 84 ? -12.175 6.197 2.950 1.00 91.50 84 GLY A N 1
ATOM 635 C CA . GLY A 1 84 ? -13.297 5.789 2.110 1.00 91.50 84 GLY A CA 1
ATOM 636 C C . GLY A 1 84 ? -13.602 4.298 2.221 1.00 91.50 84 GLY A C 1
ATOM 637 O O . GLY A 1 84 ? -14.768 3.918 2.249 1.00 91.50 84 GLY A O 1
ATOM 638 N N . PHE A 1 85 ? -12.559 3.473 2.304 1.00 94.56 85 PHE A N 1
ATOM 639 C CA . PHE A 1 85 ? -12.670 2.017 2.298 1.00 94.56 85 PHE A CA 1
ATOM 640 C C . PHE A 1 85 ? -12.811 1.400 3.698 1.00 94.56 85 PHE A C 1
ATOM 642 O O . PHE A 1 85 ? -13.436 0.358 3.849 1.00 94.56 85 PHE A O 1
ATOM 649 N N . MET A 1 86 ? -12.247 2.051 4.717 1.00 93.88 86 MET A N 1
ATOM 650 C CA . MET A 1 86 ? -12.160 1.587 6.106 1.00 93.88 86 MET A CA 1
ATOM 651 C C . MET A 1 86 ? -11.639 0.144 6.244 1.00 93.88 86 MET A C 1
ATOM 653 O O . MET A 1 86 ? -12.379 -0.740 6.671 1.00 93.88 86 MET A O 1
ATOM 657 N N . PRO A 1 87 ? -10.377 -0.127 5.863 1.00 94.88 87 PRO A N 1
ATOM 658 C CA . PRO A 1 87 ? -9.838 -1.482 5.885 1.00 94.88 87 PRO A CA 1
ATOM 659 C C . PRO A 1 87 ? -9.634 -2.024 7.305 1.00 94.88 87 PRO A C 1
ATOM 661 O O . PRO A 1 87 ? -9.003 -1.368 8.130 1.00 94.88 87 PRO A O 1
ATOM 664 N N . ASP A 1 88 ? -10.017 -3.283 7.533 1.00 94.38 88 ASP A N 1
ATOM 665 C CA . ASP A 1 88 ? -9.606 -4.039 8.731 1.00 94.38 88 ASP A CA 1
ATOM 666 C C . ASP A 1 88 ? -8.124 -4.446 8.694 1.00 94.38 88 ASP A C 1
ATOM 668 O O . ASP A 1 88 ? -7.469 -4.585 9.723 1.00 94.38 88 ASP A O 1
ATOM 672 N N . ILE A 1 89 ? -7.600 -4.672 7.486 1.00 96.44 89 ILE A N 1
ATOM 673 C CA . ILE A 1 89 ? -6.233 -5.132 7.225 1.00 96.44 89 ILE A CA 1
ATOM 674 C C . ILE A 1 89 ? -5.673 -4.333 6.053 1.00 96.44 89 ILE A C 1
ATOM 676 O O . ILE A 1 89 ? -6.347 -4.198 5.024 1.00 96.44 89 ILE A O 1
ATOM 680 N N . VAL A 1 90 ? -4.432 -3.870 6.203 1.00 98.19 90 VAL A N 1
ATOM 681 C CA . VAL A 1 90 ? -3.623 -3.245 5.153 1.00 98.19 90 VAL A CA 1
ATOM 682 C C . VAL A 1 90 ? -2.388 -4.110 4.911 1.00 98.19 90 VAL A C 1
ATOM 684 O O 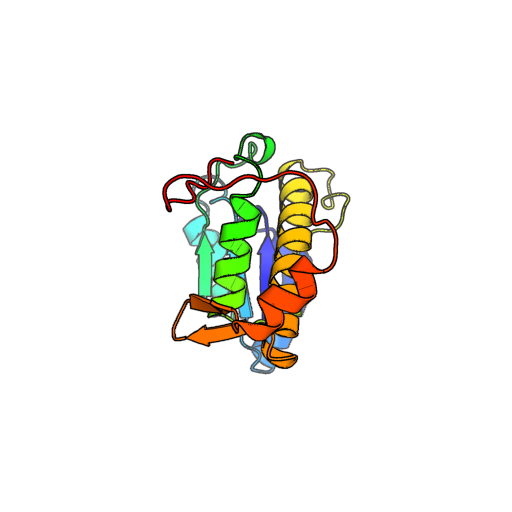. VAL A 1 90 ? -1.720 -4.495 5.868 1.00 98.19 90 VAL A O 1
ATOM 687 N N . ILE A 1 91 ? -2.091 -4.414 3.649 1.00 98.25 91 ILE A N 1
ATOM 688 C CA . ILE A 1 91 ? -0.904 -5.171 3.232 1.00 98.25 91 ILE A CA 1
ATOM 689 C C . ILE A 1 91 ? -0.074 -4.306 2.282 1.00 98.25 91 ILE A C 1
ATOM 691 O O . ILE A 1 91 ? -0.625 -3.665 1.387 1.00 98.25 91 ILE A O 1
ATOM 695 N N . THR A 1 92 ? 1.243 -4.286 2.484 1.00 98.06 92 THR A N 1
ATOM 696 C CA . THR A 1 92 ? 2.209 -3.568 1.643 1.00 98.06 92 THR A CA 1
ATOM 697 C C . THR A 1 92 ? 3.583 -4.243 1.711 1.00 98.06 92 THR A C 1
ATOM 699 O O . THR A 1 92 ? 3.738 -5.272 2.371 1.00 98.06 92 THR A O 1
ATOM 702 N N . HIS A 1 93 ? 4.566 -3.663 1.027 1.00 96.75 93 HIS A N 1
ATOM 703 C CA . HIS A 1 93 ? 5.958 -4.108 0.992 1.00 96.75 93 HIS A CA 1
ATOM 704 C C . HIS A 1 93 ? 6.629 -4.081 2.374 1.00 96.75 93 HIS A C 1
ATOM 706 O O . HIS A 1 93 ? 6.279 -3.272 3.236 1.00 96.75 93 HIS A O 1
ATOM 712 N N . ASP A 1 94 ? 7.635 -4.933 2.578 1.00 94.50 94 ASP A N 1
ATOM 713 C CA . ASP A 1 94 ? 8.529 -4.832 3.737 1.00 94.50 94 ASP A CA 1
ATOM 714 C C . ASP A 1 94 ? 9.551 -3.683 3.582 1.00 94.50 94 ASP A C 1
ATOM 716 O O . ASP A 1 94 ? 9.660 -3.047 2.530 1.00 94.50 94 ASP A O 1
ATOM 720 N N . THR A 1 95 ? 10.335 -3.417 4.632 1.00 93.75 95 THR A N 1
ATOM 721 C CA . THR A 1 95 ? 11.306 -2.306 4.668 1.00 93.75 95 THR A CA 1
ATOM 722 C C . THR A 1 95 ? 12.469 -2.443 3.685 1.00 93.75 95 THR A C 1
ATOM 724 O O . THR A 1 95 ? 13.146 -1.459 3.403 1.00 93.75 95 THR A O 1
ATOM 727 N N . THR A 1 96 ? 12.732 -3.649 3.184 1.00 91.00 96 THR A N 1
ATOM 728 C CA . THR A 1 96 ? 13.726 -3.914 2.135 1.00 91.00 96 THR A CA 1
ATOM 729 C C . THR A 1 96 ? 13.132 -3.778 0.736 1.00 91.00 96 THR A C 1
ATOM 731 O O . THR A 1 96 ? 13.864 -3.826 -0.246 1.00 91.00 96 THR A O 1
ATOM 734 N N . GLY A 1 97 ? 11.810 -3.613 0.616 1.00 83.50 97 GLY A N 1
ATOM 735 C CA . GLY A 1 97 ? 11.125 -3.582 -0.669 1.00 83.50 97 GLY A CA 1
ATOM 736 C C . GLY A 1 97 ? 11.237 -4.899 -1.438 1.00 83.50 97 GLY A C 1
ATOM 737 O O . GLY A 1 97 ? 11.185 -4.875 -2.666 1.00 83.50 97 GLY A O 1
ATOM 738 N N . MET A 1 98 ? 11.440 -6.021 -0.732 1.00 81.38 98 MET A N 1
ATOM 739 C CA . MET A 1 98 ? 11.693 -7.374 -1.248 1.00 81.38 98 MET A CA 1
ATOM 740 C C . MET A 1 98 ? 12.992 -7.539 -2.059 1.00 81.38 98 MET A C 1
ATOM 742 O O . MET A 1 98 ? 13.820 -8.390 -1.744 1.00 81.38 98 MET A O 1
ATOM 746 N N . SER A 1 99 ? 13.184 -6.734 -3.101 1.00 84.94 99 SER A N 1
ATOM 747 C CA . SER A 1 99 ? 14.319 -6.772 -4.032 1.00 84.94 99 SER A CA 1
ATOM 748 C C . SER A 1 99 ? 15.236 -5.550 -3.915 1.00 84.94 99 SER A C 1
ATOM 750 O O . SER A 1 99 ? 16.091 -5.335 -4.773 1.00 84.94 99 SER A O 1
ATOM 752 N N . ASN A 1 100 ? 15.069 -4.731 -2.867 1.00 90.50 100 ASN A N 1
ATOM 753 C CA . ASN A 1 100 ? 15.715 -3.423 -2.718 1.00 90.50 100 ASN A CA 1
ATOM 754 C C . ASN A 1 100 ? 15.289 -2.396 -3.784 1.00 90.50 100 ASN A C 1
ATOM 756 O O . ASN A 1 100 ? 15.991 -1.408 -4.022 1.00 90.50 100 ASN A O 1
ATOM 760 N N . HIS A 1 101 ? 14.128 -2.608 -4.418 1.00 95.00 101 HIS A N 1
ATOM 761 C CA . HIS A 1 101 ? 13.584 -1.667 -5.389 1.00 95.00 101 HIS A CA 1
ATOM 762 C C . HIS A 1 101 ? 13.204 -0.338 -4.701 1.00 95.00 101 HIS A C 1
ATOM 764 O O . HIS A 1 101 ? 12.413 -0.340 -3.750 1.00 95.00 101 HIS A O 1
ATOM 770 N N . PRO A 1 102 ? 13.719 0.817 -5.172 1.00 95.88 102 PRO A N 1
ATOM 771 C CA . PRO A 1 102 ? 13.442 2.135 -4.596 1.00 95.88 102 PRO A CA 1
ATOM 772 C C . PRO A 1 102 ? 11.960 2.450 -4.376 1.00 95.88 102 PRO A C 1
ATOM 774 O O . PRO A 1 102 ? 11.596 2.981 -3.324 1.00 95.88 102 PRO A O 1
ATOM 777 N N . ASP A 1 103 ? 11.117 2.108 -5.348 1.00 97.00 103 ASP A N 1
ATOM 778 C CA . ASP A 1 103 ? 9.680 2.368 -5.273 1.00 97.00 103 ASP A CA 1
ATOM 779 C C . ASP A 1 103 ? 9.003 1.520 -4.198 1.00 97.00 103 ASP A C 1
ATOM 781 O O . ASP A 1 103 ? 8.177 2.038 -3.452 1.00 97.00 103 ASP A O 1
ATOM 785 N N . HIS A 1 104 ? 9.396 0.253 -4.039 1.00 97.56 104 HIS A N 1
ATOM 786 C CA . HIS A 1 104 ? 8.802 -0.634 -3.036 1.00 97.56 104 HIS A CA 1
ATOM 787 C C . HIS A 1 104 ? 9.093 -0.118 -1.627 1.00 97.56 104 HIS A C 1
ATOM 789 O O . HIS A 1 104 ? 8.196 -0.037 -0.790 1.00 97.56 104 HIS A O 1
ATOM 795 N N . ILE A 1 105 ? 10.334 0.319 -1.392 1.00 96.88 105 ILE A N 1
ATOM 796 C CA . ILE A 1 105 ? 10.755 0.938 -0.131 1.00 96.88 105 ILE A CA 1
ATOM 797 C C . ILE A 1 105 ? 9.955 2.224 0.123 1.00 96.88 105 ILE A C 1
ATOM 799 O O . ILE A 1 105 ? 9.429 2.432 1.217 1.00 96.88 105 ILE A O 1
ATOM 803 N N . LYS A 1 106 ? 9.818 3.088 -0.892 1.00 97.12 106 LYS A N 1
ATOM 804 C CA . LYS A 1 106 ? 9.038 4.330 -0.786 1.00 97.12 106 LYS A CA 1
ATOM 805 C C . LYS A 1 106 ? 7.568 4.047 -0.455 1.00 97.12 106 LYS A C 1
ATOM 807 O O . LYS A 1 106 ? 7.016 4.725 0.412 1.00 97.12 106 LYS A O 1
ATOM 812 N N . VAL A 1 107 ? 6.958 3.044 -1.088 1.00 98.00 107 VAL A N 1
ATOM 813 C CA . VAL A 1 107 ? 5.569 2.628 -0.837 1.00 98.00 107 VAL A CA 1
ATOM 814 C C . VAL A 1 107 ? 5.398 1.988 0.540 1.00 98.00 107 VAL A C 1
ATOM 816 O O . VAL A 1 107 ? 4.415 2.301 1.211 1.00 98.00 107 VAL A O 1
ATOM 819 N N . CYS A 1 108 ? 6.357 1.185 1.012 1.00 97.56 108 CYS A N 1
ATOM 820 C CA . CYS A 1 108 ? 6.364 0.647 2.376 1.00 97.56 108 CYS A CA 1
ATOM 821 C C . CYS A 1 108 ? 6.270 1.780 3.411 1.00 97.56 108 CYS A C 1
ATOM 823 O O . CYS A 1 108 ? 5.362 1.802 4.251 1.00 97.56 108 CYS A O 1
ATOM 825 N N . TYR A 1 109 ? 7.163 2.771 3.314 1.00 97.62 109 TYR A N 1
ATOM 826 C CA . TYR A 1 109 ? 7.172 3.901 4.242 1.00 97.62 109 TYR A CA 1
ATOM 827 C C . TYR A 1 109 ? 5.917 4.766 4.113 1.00 97.62 109 TYR A C 1
ATOM 829 O O . TYR A 1 109 ? 5.278 5.048 5.126 1.00 97.62 109 TYR A O 1
ATOM 837 N N . ALA A 1 110 ? 5.519 5.137 2.892 1.00 98.25 110 ALA A N 1
ATOM 838 C CA . ALA A 1 110 ? 4.332 5.961 2.675 1.00 98.25 110 ALA A CA 1
ATOM 839 C C . ALA A 1 110 ? 3.062 5.289 3.222 1.00 98.25 110 ALA A C 1
ATOM 841 O O . ALA A 1 110 ? 2.266 5.924 3.913 1.00 98.25 110 ALA A O 1
ATOM 842 N N . THR A 1 111 ? 2.897 3.985 2.989 1.00 98.50 111 THR A N 1
ATOM 843 C CA . THR A 1 111 ? 1.758 3.219 3.512 1.00 98.50 111 THR A CA 1
ATOM 844 C C . THR A 1 111 ? 1.798 3.125 5.035 1.00 98.50 111 THR A C 1
ATOM 846 O O . THR A 1 111 ? 0.763 3.276 5.682 1.00 98.50 111 THR A O 1
ATOM 849 N N . THR A 1 112 ? 2.982 2.938 5.625 1.00 97.88 112 THR A N 1
ATOM 850 C CA . THR A 1 112 ? 3.155 2.897 7.086 1.00 97.88 112 THR A CA 1
ATOM 851 C C . THR A 1 112 ? 2.763 4.227 7.732 1.00 97.88 112 THR A C 1
ATOM 853 O O . THR A 1 112 ? 1.980 4.245 8.684 1.00 97.88 112 THR A O 1
ATOM 856 N N . PHE A 1 113 ? 3.246 5.352 7.197 1.00 97.69 113 PHE A N 1
ATOM 857 C C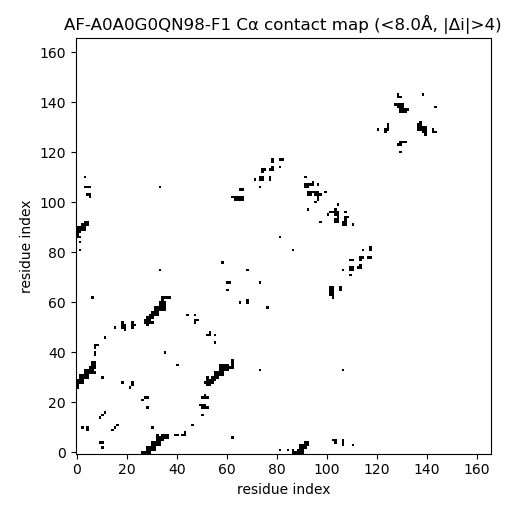A . PHE A 1 113 ? 2.891 6.684 7.696 1.00 97.69 113 PHE A CA 1
ATOM 858 C C . PHE A 1 113 ? 1.410 7.005 7.477 1.00 97.69 113 PHE A C 1
ATOM 860 O O . PHE A 1 113 ? 0.752 7.532 8.379 1.00 97.69 113 PHE A O 1
ATOM 867 N N . ALA A 1 114 ? 0.855 6.635 6.321 1.00 97.88 114 ALA A N 1
ATOM 868 C CA . ALA A 1 114 ? -0.569 6.775 6.047 1.00 97.88 114 ALA A CA 1
ATOM 869 C C . ALA A 1 114 ? -1.419 5.994 7.057 1.00 97.88 114 ALA A C 1
ATOM 871 O O . ALA A 1 114 ? -2.368 6.539 7.617 1.00 97.88 114 ALA A O 1
ATOM 872 N N . PHE A 1 115 ? -1.049 4.748 7.358 1.00 97.12 115 PHE A N 1
ATOM 873 C CA . PHE A 1 115 ? -1.751 3.923 8.337 1.00 97.12 115 PHE A CA 1
ATOM 874 C C . PHE A 1 115 ? -1.710 4.531 9.746 1.00 97.12 115 PHE A C 1
ATOM 876 O O . PHE A 1 115 ? -2.729 4.569 10.437 1.00 97.12 115 PHE A O 1
ATOM 883 N N . GLN A 1 116 ? -0.564 5.067 10.173 1.00 95.69 116 GLN A N 1
ATOM 884 C CA . GLN A 1 116 ? -0.443 5.773 11.455 1.00 95.69 116 GLN A CA 1
ATOM 885 C C . GLN A 1 116 ? -1.342 7.018 11.515 1.00 95.69 116 GLN A C 1
ATOM 887 O O . GLN A 1 116 ? -2.068 7.210 12.490 1.00 95.69 116 GLN A O 1
ATOM 892 N N . LYS A 1 117 ? -1.358 7.836 10.454 1.00 93.62 117 LYS A N 1
ATOM 893 C CA . LYS A 1 117 ? -2.227 9.022 10.359 1.00 93.62 117 LYS A CA 1
ATOM 894 C C . LYS A 1 117 ? -3.711 8.636 10.363 1.00 93.62 117 LYS A C 1
ATOM 896 O O . LYS A 1 117 ? -4.507 9.237 11.084 1.00 93.62 117 LYS A O 1
ATOM 901 N N . TYR A 1 118 ? -4.073 7.598 9.611 1.00 93.38 118 TYR A N 1
ATOM 902 C CA . TYR A 1 118 ? -5.427 7.052 9.563 1.00 93.38 118 TYR A CA 1
ATOM 903 C C . TYR A 1 118 ? -5.886 6.550 10.939 1.00 93.38 118 TYR A C 1
ATOM 905 O O . TYR A 1 118 ? -6.924 6.979 11.439 1.00 93.38 118 TYR A O 1
ATOM 913 N N . THR A 1 119 ? -5.099 5.701 11.598 1.00 90.19 119 THR A N 1
ATOM 914 C CA . THR A 1 119 ? -5.437 5.154 12.922 1.00 90.19 119 THR A CA 1
ATOM 915 C C . THR A 1 119 ? -5.531 6.237 13.992 1.00 90.19 119 THR A C 1
ATOM 917 O O . THR A 1 119 ? -6.473 6.223 14.783 1.00 90.19 119 THR A O 1
ATOM 920 N N . GLN A 1 120 ? -4.641 7.233 13.970 1.00 87.81 120 GLN A N 1
ATOM 921 C CA . GLN A 1 120 ? -4.744 8.396 14.850 1.00 87.81 120 GLN A CA 1
ATOM 922 C C . GLN A 1 120 ? -6.075 9.134 14.659 1.00 87.81 120 GLN A C 1
ATOM 924 O O . GLN A 1 120 ? -6.739 9.454 15.645 1.00 87.81 120 GLN A O 1
ATOM 929 N N . SER A 1 121 ? -6.500 9.353 13.410 1.00 83.06 121 SER A N 1
ATOM 930 C CA . SER A 1 121 ? -7.787 9.998 13.125 1.00 83.06 121 SER A CA 1
ATOM 931 C C . SER A 1 121 ? -8.972 9.199 13.688 1.00 83.06 121 SER A C 1
ATOM 933 O O . SER A 1 121 ? -9.901 9.777 14.255 1.00 83.06 121 SER A O 1
ATOM 935 N N . LEU A 1 122 ? -8.921 7.862 13.618 1.00 82.69 122 LEU A N 1
ATOM 936 C CA . LEU A 1 122 ? -9.957 6.995 14.177 1.00 82.69 122 LEU A CA 1
ATOM 937 C C . LEU A 1 122 ? -10.002 7.071 15.704 1.00 82.69 122 LEU A C 1
ATOM 939 O O . LEU A 1 122 ? -11.088 7.121 16.281 1.00 82.69 122 LEU A O 1
ATOM 943 N N . GLU A 1 123 ? -8.848 7.095 16.368 1.00 80.75 123 GLU A N 1
ATOM 944 C CA . GLU A 1 123 ? -8.776 7.225 17.825 1.00 80.75 123 GLU A CA 1
ATOM 945 C C . GLU A 1 123 ? -9.283 8.591 18.298 1.00 80.75 123 GLU A C 1
ATOM 947 O O . GLU A 1 123 ? -10.030 8.682 19.275 1.00 80.75 123 GLU A O 1
ATOM 952 N N . GLU A 1 124 ? -8.973 9.665 17.574 1.00 79.50 124 GLU A N 1
ATOM 953 C CA . GLU A 1 124 ? -9.514 10.997 17.861 1.00 79.50 124 GLU A CA 1
ATOM 954 C C . GLU A 1 124 ? -11.041 11.051 17.690 1.00 79.50 124 GLU A C 1
ATOM 956 O O . GLU A 1 124 ? -11.726 11.713 18.476 1.00 79.50 124 GLU A O 1
ATOM 961 N N . ILE A 1 125 ? -11.595 10.3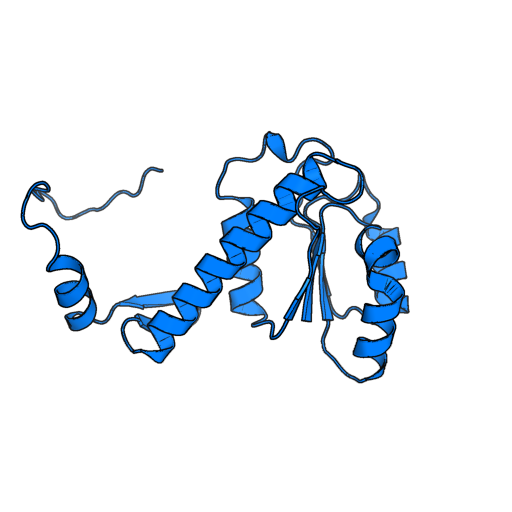06 16.728 1.00 77.00 125 ILE A N 1
ATOM 962 C CA . ILE A 1 125 ? -13.047 10.142 16.583 1.00 77.00 125 ILE A CA 1
ATOM 963 C C . ILE A 1 125 ? -13.635 9.362 17.762 1.00 77.00 125 ILE A C 1
ATOM 965 O O . ILE A 1 125 ? -14.596 9.818 18.384 1.00 77.00 125 ILE A O 1
ATOM 969 N N . LYS A 1 126 ? -13.064 8.197 18.093 1.00 78.12 126 LYS A N 1
ATOM 970 C CA . LYS A 1 126 ? -13.556 7.327 19.176 1.00 78.12 126 LYS A CA 1
ATOM 971 C C . LYS A 1 126 ? -13.538 8.029 20.530 1.00 78.12 126 LYS A C 1
ATOM 973 O O . LYS A 1 126 ? -14.486 7.919 21.300 1.00 78.12 126 LYS A O 1
ATOM 978 N N . THR A 1 127 ? -12.475 8.777 20.809 1.00 76.62 127 THR A N 1
ATOM 979 C CA . THR A 1 127 ? -12.308 9.538 22.058 1.00 76.62 127 THR A CA 1
ATOM 980 C C . THR A 1 127 ? -13.121 10.837 22.084 1.00 76.62 127 THR A C 1
ATOM 982 O O . THR A 1 127 ? -13.117 11.555 23.086 1.00 76.62 127 THR A O 1
ATOM 985 N N . GLY A 1 128 ? -13.841 11.154 21.001 1.00 72.06 128 GLY A N 1
ATOM 986 C CA . GLY A 1 128 ? -14.690 12.337 20.891 1.00 72.06 128 GLY A CA 1
ATOM 987 C C . GLY A 1 128 ? -13.920 13.657 20.801 1.00 72.06 128 GLY A C 1
ATOM 988 O O . GLY A 1 128 ? -14.525 14.717 20.969 1.00 72.06 128 GLY A O 1
ATOM 989 N N . VAL A 1 129 ? -12.609 13.600 20.546 1.00 72.88 129 VAL A N 1
ATOM 990 C CA . VAL A 1 129 ? -11.739 14.757 20.277 1.00 72.88 129 VAL A CA 1
ATOM 991 C C . VAL A 1 129 ? -12.136 15.406 18.948 1.00 72.88 129 VAL A C 1
ATOM 993 O O . VAL A 1 129 ? -12.212 16.633 18.838 1.00 72.88 129 VAL A O 1
ATOM 996 N N . VAL A 1 130 ? -12.457 14.564 17.970 1.00 66.56 130 VAL A N 1
ATOM 997 C CA . VAL A 1 130 ? -12.934 14.926 16.637 1.00 66.56 130 VAL A CA 1
ATOM 998 C C . VAL A 1 130 ? -14.307 14.289 16.413 1.00 66.56 130 VAL A C 1
ATOM 1000 O O . VAL A 1 130 ? -14.591 13.198 16.898 1.00 66.56 130 VAL A O 1
ATOM 1003 N N . SER A 1 131 ? -15.190 14.960 15.679 1.00 65.50 131 SER A N 1
ATOM 1004 C CA . SER A 1 131 ? -16.401 14.366 15.117 1.00 65.50 131 SER A CA 1
ATOM 1005 C C . SER A 1 131 ? -16.304 14.315 13.594 1.00 65.50 131 SER A C 1
ATOM 1007 O O . SER A 1 131 ? -15.828 15.247 12.944 1.00 65.50 131 SER A O 1
ATOM 1009 N N . ARG A 1 132 ? -16.758 13.210 12.999 1.00 61.22 132 ARG A N 1
ATOM 1010 C CA . ARG A 1 132 ? -16.869 13.088 11.542 1.00 61.22 132 ARG A CA 1
ATOM 1011 C C . ARG A 1 132 ? -18.151 13.787 11.082 1.00 61.22 132 ARG A C 1
ATOM 1013 O O . ARG A 1 132 ? -19.228 13.496 11.599 1.00 61.22 132 ARG A O 1
ATOM 1020 N N . LYS A 1 133 ? -18.052 14.690 10.102 1.00 57.06 133 LYS A N 1
ATOM 1021 C CA . LYS A 1 133 ? -19.198 15.360 9.466 1.00 57.06 133 LYS A CA 1
ATOM 1022 C C . LYS A 1 133 ? -19.104 15.161 7.950 1.00 57.06 133 LYS A C 1
ATOM 1024 O O . LYS A 1 133 ? -18.348 15.841 7.261 1.00 57.06 133 LYS A O 1
ATOM 1029 N N . GLY A 1 134 ? -19.845 14.186 7.423 1.00 66.44 134 GLY A N 1
ATOM 1030 C CA . GLY A 1 134 ? -19.751 13.787 6.013 1.00 66.44 134 GLY A CA 1
ATOM 1031 C C . GLY A 1 134 ? -18.382 13.180 5.662 1.00 66.44 134 GLY A C 1
ATOM 1032 O O . GLY A 1 134 ? -17.940 12.228 6.307 1.00 66.44 134 GLY A O 1
ATOM 1033 N N . ARG A 1 135 ? -17.711 13.733 4.637 1.00 50.72 135 ARG A N 1
ATOM 1034 C CA . ARG A 1 135 ? -16.343 13.354 4.214 1.00 50.72 135 ARG A CA 1
ATOM 1035 C C . ARG A 1 135 ? -15.226 14.137 4.934 1.00 50.72 135 ARG A C 1
ATOM 1037 O O . ARG A 1 135 ? -14.077 14.012 4.539 1.00 50.72 135 ARG A O 1
ATOM 1044 N N . GLY A 1 136 ? -15.552 14.950 5.944 1.00 43.44 136 GLY A N 1
ATOM 1045 C CA . GLY A 1 136 ? -14.583 15.772 6.681 1.00 43.44 136 GLY A CA 1
ATOM 1046 C C . GLY A 1 136 ? -14.632 15.581 8.200 1.00 43.44 136 GLY A C 1
ATOM 1047 O O . GLY A 1 136 ? -15.525 14.918 8.737 1.00 43.44 136 GLY A O 1
ATOM 1048 N N . TYR A 1 137 ? -13.674 16.207 8.886 1.00 56.09 137 TYR A N 1
ATOM 1049 C CA . TYR A 1 137 ? -13.466 16.124 10.334 1.00 56.09 137 TYR A CA 1
ATOM 1050 C C . TYR A 1 137 ? -13.664 17.487 11.001 1.00 56.09 137 TYR A C 1
ATOM 1052 O O . TYR A 1 137 ? -13.224 18.508 10.477 1.00 56.09 137 TYR A O 1
ATOM 1060 N N . VAL A 1 138 ? -14.312 17.508 12.167 1.00 61.31 138 VAL A N 1
ATOM 1061 C CA . VAL A 1 138 ? -14.549 18.714 12.970 1.00 61.31 138 VAL A CA 1
ATOM 1062 C C . VAL A 1 138 ? -14.010 18.490 14.378 1.00 61.31 138 VAL A C 1
ATOM 1064 O O . VAL A 1 138 ? -14.402 17.549 15.060 1.00 61.31 138 VAL A O 1
ATOM 1067 N N . TRP A 1 139 ? -13.127 19.366 14.843 1.00 52.16 139 TRP A N 1
ATOM 1068 C CA . TRP A 1 139 ? -12.631 19.330 16.218 1.00 52.16 139 TRP A CA 1
ATOM 1069 C C . TRP A 1 139 ? -13.695 19.868 17.176 1.00 52.16 139 TRP A C 1
ATOM 1071 O O . TRP A 1 139 ? -14.298 20.908 16.907 1.00 52.16 139 TRP A O 1
ATOM 1081 N N . LYS A 1 140 ? -13.916 19.202 18.317 1.00 58.78 140 LYS A N 1
ATOM 1082 C CA . LYS A 1 140 ? -14.742 19.789 19.384 1.00 58.78 140 LYS A CA 1
ATOM 1083 C C . LYS A 1 140 ? -13.938 20.868 20.119 1.00 58.78 140 LYS A C 1
ATOM 1085 O O . LYS A 1 140 ? -12.793 20.623 20.501 1.00 58.78 140 LYS A O 1
ATOM 1090 N N . GLU A 1 141 ? -14.539 22.039 20.353 1.00 55.22 141 GLU A N 1
ATOM 1091 C CA . GLU A 1 141 ? -13.883 23.209 20.978 1.00 55.22 141 GLU A CA 1
ATOM 1092 C C . GLU A 1 141 ? -13.138 22.874 22.286 1.00 55.22 141 GLU A C 1
ATOM 1094 O O . GLU A 1 141 ? -12.045 23.384 22.542 1.00 55.22 141 GLU A O 1
ATOM 1099 N N . ASP A 1 142 ? -13.681 21.966 23.098 1.00 55.25 142 ASP A N 1
ATOM 1100 C CA . ASP A 1 142 ? -13.082 21.573 24.379 1.00 55.25 142 ASP A CA 1
ATOM 1101 C C . ASP A 1 142 ? -11.843 20.678 24.238 1.00 55.25 142 ASP A C 1
ATOM 1103 O O . ASP A 1 142 ? -10.990 20.646 25.130 1.00 55.25 142 ASP A O 1
ATOM 1107 N N . ALA A 1 143 ? -11.709 19.963 23.121 1.00 51.69 143 ALA A N 1
ATOM 1108 C CA . ALA A 1 143 ? -10.552 19.120 22.842 1.00 51.69 143 ALA A CA 1
ATOM 1109 C C . ALA A 1 143 ? -9.356 19.950 22.342 1.00 51.69 143 ALA A C 1
ATOM 1111 O O . ALA A 1 143 ? -8.213 19.696 22.732 1.00 51.69 143 ALA A O 1
ATOM 1112 N N . PHE A 1 144 ? -9.629 21.018 21.582 1.00 48.22 144 PHE A N 1
ATOM 1113 C CA . PHE A 1 144 ? -8.631 22.014 21.178 1.00 48.22 144 PHE A CA 1
ATOM 1114 C C . PHE A 1 144 ? -7.989 22.700 22.398 1.00 48.22 144 PHE A C 1
ATOM 1116 O O . PHE A 1 144 ? -6.764 22.812 22.489 1.00 48.22 144 PHE A O 1
ATOM 1123 N N . LYS A 1 145 ? -8.797 23.059 23.409 1.00 49.12 145 LYS A N 1
ATOM 1124 C CA . LYS A 1 145 ? -8.317 23.642 24.679 1.00 49.12 145 LYS A CA 1
ATOM 1125 C C . LYS A 1 145 ? -7.408 22.699 25.485 1.00 49.12 145 LYS A C 1
ATOM 1127 O O . LYS A 1 145 ? -6.534 23.184 26.202 1.00 49.12 145 LYS A O 1
ATOM 1132 N N . ARG A 1 146 ? -7.572 21.370 25.374 1.00 50.06 146 ARG A N 1
ATOM 1133 C CA . ARG A 1 146 ? -6.711 20.381 26.059 1.00 50.06 146 ARG A CA 1
ATOM 1134 C C . ARG A 1 146 ? -5.352 20.198 25.380 1.00 50.06 146 ARG A C 1
ATOM 1136 O O . ARG A 1 146 ? -4.357 20.138 26.097 1.00 50.06 146 ARG A O 1
ATOM 1143 N N . LYS A 1 147 ? -5.283 20.162 24.040 1.00 47.91 147 LYS A N 1
ATOM 1144 C CA . LYS A 1 147 ? -3.997 20.101 23.307 1.00 47.91 147 LYS A CA 1
ATOM 1145 C C . LYS A 1 147 ? -3.177 21.391 23.485 1.00 47.91 147 LYS A C 1
ATOM 1147 O O . LYS A 1 147 ? -1.975 21.314 23.712 1.00 47.91 147 LYS A O 1
ATOM 1152 N N . ASN A 1 148 ? -3.826 22.559 23.536 1.00 41.81 148 ASN A N 1
ATOM 1153 C CA . ASN A 1 148 ? -3.162 23.857 23.758 1.00 41.81 148 ASN A CA 1
ATOM 1154 C C . ASN A 1 148 ? -2.700 24.128 25.204 1.00 41.81 148 ASN A C 1
ATOM 1156 O O . ASN A 1 148 ? -2.219 25.221 25.509 1.00 41.81 148 ASN A O 1
ATOM 1160 N N . LYS A 1 149 ? -2.817 23.156 26.119 1.00 36.31 149 LYS A N 1
ATOM 1161 C CA . LYS A 1 149 ? -2.267 23.293 27.477 1.00 36.31 149 LYS A CA 1
ATOM 1162 C C . LYS A 1 149 ? -0.739 23.117 27.514 1.00 36.31 149 LYS A C 1
ATOM 1164 O O . LYS A 1 149 ? -0.119 23.522 28.494 1.00 36.31 149 LYS A O 1
ATOM 1169 N N . PHE A 1 150 ? -0.129 22.601 26.442 1.00 36.12 150 PHE A N 1
ATOM 1170 C CA . PHE A 1 150 ? 1.321 22.600 26.241 1.00 36.12 150 PHE A CA 1
ATOM 1171 C C . PHE A 1 150 ? 1.740 23.762 25.318 1.00 36.12 150 PHE A C 1
ATOM 1173 O O . PHE A 1 150 ? 1.479 23.745 24.122 1.00 36.12 150 PHE A O 1
ATOM 1180 N N . ARG A 1 151 ? 2.427 24.748 25.920 1.00 31.36 151 ARG A N 1
ATOM 1181 C CA . ARG A 1 151 ? 3.052 25.969 25.353 1.00 31.36 151 ARG A CA 1
ATOM 1182 C C . ARG A 1 151 ? 2.121 27.138 24.985 1.00 31.36 151 ARG A C 1
ATOM 1184 O O . ARG A 1 151 ? 1.947 27.501 23.830 1.00 31.36 151 ARG A O 1
ATOM 1191 N N . LYS A 1 152 ? 1.721 27.891 26.020 1.00 31.14 152 LYS A N 1
ATOM 1192 C CA . LYS A 1 152 ? 1.640 29.364 25.945 1.00 31.14 152 LYS A CA 1
ATOM 1193 C C . LYS A 1 152 ? 3.059 29.955 25.886 1.00 31.14 152 LYS A C 1
ATOM 1195 O O . LYS A 1 152 ? 3.557 30.457 26.885 1.00 31.14 152 LYS A O 1
ATOM 1200 N N . SER A 1 153 ? 3.732 29.870 24.749 1.00 31.83 153 SER A N 1
ATOM 1201 C CA . SER A 1 153 ? 4.777 30.836 24.388 1.00 31.83 153 SER A CA 1
ATOM 1202 C C . SER A 1 153 ? 5.138 30.633 22.923 1.00 31.83 153 SER A C 1
ATOM 1204 O O . SER A 1 153 ? 5.573 29.550 22.547 1.00 31.83 153 SER A O 1
ATOM 1206 N N . HIS A 1 154 ? 5.007 31.707 22.143 1.00 29.52 154 HIS A N 1
ATOM 1207 C CA . HIS A 1 154 ? 5.304 31.828 20.708 1.00 29.52 154 HIS A CA 1
ATOM 1208 C C . HIS A 1 154 ? 4.182 31.400 19.756 1.00 29.52 154 HIS A C 1
ATOM 1210 O O . HIS A 1 154 ? 4.293 30.383 19.092 1.00 29.52 154 HIS A O 1
ATOM 1216 N N . LEU A 1 155 ? 3.130 32.221 19.658 1.00 28.44 155 LEU A N 1
ATOM 1217 C CA . LEU A 1 155 ? 2.469 32.561 18.388 1.00 28.44 155 LEU A CA 1
ATOM 1218 C C . LEU A 1 155 ? 1.448 33.680 18.656 1.00 28.44 155 LEU A C 1
ATOM 1220 O O . LEU A 1 155 ? 0.435 33.479 19.324 1.00 28.44 155 LEU A O 1
ATOM 1224 N N . VAL A 1 156 ? 1.772 34.893 18.202 1.00 26.92 156 VAL A N 1
ATOM 1225 C CA . VAL A 1 156 ? 0.872 36.053 18.214 1.00 26.92 156 VAL A CA 1
ATOM 1226 C C . VAL A 1 156 ? 0.043 35.999 16.934 1.00 26.92 156 VAL A C 1
ATOM 1228 O O . VAL A 1 156 ? 0.603 35.961 15.843 1.00 26.92 156 VAL A O 1
ATOM 1231 N N . PHE A 1 157 ? -1.282 35.993 17.073 1.00 28.02 157 PHE A N 1
ATOM 1232 C CA . PHE A 1 157 ? -2.225 36.093 15.960 1.00 28.02 157 PHE A CA 1
ATOM 1233 C C . PHE A 1 157 ? -2.565 37.569 15.708 1.00 28.02 157 PHE A C 1
ATOM 1235 O O . PHE A 1 157 ? -2.981 38.280 16.623 1.00 28.02 157 PHE A O 1
ATOM 1242 N N . HIS A 1 158 ? -2.439 38.020 14.463 1.00 26.02 158 HIS A N 1
ATOM 1243 C CA . HIS A 1 158 ? -3.118 39.212 13.960 1.00 26.02 158 HIS A CA 1
ATOM 1244 C C . HIS A 1 158 ? -3.766 38.840 12.623 1.00 26.02 158 HIS A C 1
ATOM 1246 O O . HIS A 1 158 ? -3.067 38.407 11.714 1.00 26.02 158 HIS A O 1
ATOM 1252 N N . GLY A 1 159 ? -5.090 38.983 12.511 1.00 30.75 159 GLY A N 1
ATOM 1253 C CA . GLY A 1 159 ? -5.764 39.007 11.205 1.00 30.75 159 GLY A CA 1
ATOM 1254 C C . GLY A 1 159 ? -6.406 37.723 10.662 1.00 30.75 159 GLY A C 1
ATOM 1255 O O . GLY A 1 159 ? -6.721 37.699 9.485 1.00 30.75 159 GLY A O 1
ATOM 1256 N N . GLY A 1 160 ? -6.674 36.694 11.471 1.00 31.83 160 GLY A N 1
ATOM 1257 C CA . GLY A 1 160 ? -7.804 35.779 11.210 1.00 31.83 160 GLY A CA 1
ATOM 1258 C C . GLY A 1 160 ? -7.755 34.797 10.025 1.00 31.83 160 GLY A C 1
ATOM 1259 O O . GLY A 1 160 ? -8.741 34.091 9.844 1.00 31.83 160 GLY A O 1
ATOM 1260 N N . GLU A 1 161 ? -6.660 34.660 9.277 1.00 29.12 161 GLU A N 1
ATOM 1261 C CA . GLU A 1 161 ? -6.521 33.606 8.256 1.00 29.12 161 GLU A CA 1
ATOM 1262 C C . GLU A 1 161 ? -5.259 32.766 8.489 1.00 29.12 161 GLU A C 1
ATOM 1264 O O . GLU A 1 161 ? -4.140 33.276 8.521 1.00 29.12 161 GLU A O 1
ATOM 1269 N N . LEU A 1 162 ? -5.443 31.454 8.672 1.00 31.17 162 LEU A N 1
ATOM 1270 C CA . LEU A 1 162 ? -4.354 30.481 8.699 1.00 31.17 162 LEU A CA 1
ATOM 1271 C C . LEU A 1 162 ? -4.162 29.937 7.278 1.00 31.17 162 LEU A C 1
ATOM 1273 O O . LEU A 1 162 ? -4.864 29.021 6.852 1.00 31.17 162 LEU A O 1
ATOM 1277 N N . LEU A 1 163 ? -3.203 30.507 6.553 1.00 28.14 163 LEU A N 1
ATOM 1278 C CA . LEU A 1 163 ? -2.627 29.900 5.356 1.00 28.14 163 LEU A CA 1
ATOM 1279 C C . LEU A 1 163 ? -1.711 28.749 5.789 1.00 28.14 163 LEU A C 1
ATOM 1281 O O . LEU A 1 163 ? -0.681 28.978 6.421 1.00 28.14 163 LEU A O 1
ATOM 1285 N N . ILE A 1 164 ? -2.080 27.513 5.454 1.00 29.53 164 ILE A N 1
ATOM 1286 C CA . ILE A 1 164 ? -1.168 26.368 5.540 1.00 29.53 164 ILE A CA 1
ATOM 1287 C C . ILE A 1 164 ? -0.347 26.363 4.244 1.00 29.53 164 ILE A C 1
ATOM 1289 O O . ILE A 1 164 ? -0.826 25.919 3.204 1.00 29.53 164 ILE A O 1
ATOM 1293 N N . SER A 1 165 ? 0.871 26.899 4.306 1.00 23.55 165 SER A N 1
ATOM 1294 C CA . SER A 1 165 ? 1.962 26.504 3.410 1.00 23.55 165 SER A CA 1
ATOM 1295 C C . SER A 1 165 ? 2.748 25.399 4.113 1.00 23.55 165 SER A C 1
ATOM 1297 O O . SER A 1 165 ? 2.923 25.489 5.328 1.00 23.55 165 SER A O 1
ATOM 1299 N N . LEU A 1 166 ? 3.154 24.382 3.342 1.00 33.75 166 LEU A N 1
ATOM 1300 C CA . LEU A 1 166 ? 3.955 23.215 3.750 1.00 33.75 166 LEU A CA 1
ATOM 1301 C C . LEU A 1 166 ? 5.077 23.549 4.744 1.00 33.75 166 LEU A C 1
ATOM 1303 O O . LEU A 1 166 ? 5.749 24.586 4.535 1.00 33.75 166 LEU A O 1
#

Mean predicted aligned error: 9.95 Å

Sequence (166 aa):
MLLVFAHPDDESFTVGGTVALYTGRGWHVELICVTNGVGRDVEVERAGKILGIGHIQFLNQPDGELKSVTPGTLEDLIVKKMEGFMPDIVITHDTTGMSNHPDHIKVCYATTFAFQKYTQSLEEIKTGVVSRKGRGYVWKEDAFKRKNKFRKSHLVFHGGELLISL

Secondary structure (DSSP, 8-state):
-EEEESSTTHHHHHHHHHHHHHHHTT---EEEEEE-TTT-HHHHHHHHHHHT-SEEEEEEEPTT-GGGSPTTHHHHHHHHHHHHH--S-EE---TTHHHH-HHHHHHHHHHHHHHHHHHHHHHHHHTTSEEEETTEEEE-HHHHHHHTTS--SS----SS------

Nearest PDB structures (foldseek):
  8wx8-assembly1_A  TM=5.888E-01  e=9.030E-02  synthetic construct
  8wx8-assembly2_B  TM=4.935E-01  e=7.047E-02  synthetic construct
  2f9f-assembly1_A  TM=2.794E-01  e=7.977E-02  Archaeoglobus fulgidus DSM 4304
  3d3k-assembly1_B  TM=4.701E-01  e=2.131E+00  Homo sapiens
  6puw-assembly1_A-2  TM=2.111E-01  e=3.319E-01  Saccharolobus solfataricus P2